Protein AF-A0A959X6C7-F1 (afdb_monomer)

Nearest PDB structures (foldseek):
  8e98-assembly1_A  TM=5.473E-01  e=1.948E-01  Homo sapiens
  6wyz-assembly1_D  TM=5.521E-01  e=5.730E-01  Pseudomonas putida KT2440
  3n0x-assembly1_A  TM=5.672E-01  e=1.472E+00  Rhodopseudomonas palustris
  7yfy-assembly1_A  TM=6.022E-01  e=6.488E+00  Mus musculus
  8vuv-assembly1_A  TM=5.715E-01  e=7.942E+00  Homo sapiens

Secondary structure (DSSP, 8-state):
-EEEEEEESSHHHHHHHHHHHHHHHHHTT--EEEPPPEE--TTS-HHHHHHHHHHHHHHHTTSSEEEEEE---TTS-HHHHHHHHHHHHHHHHT-

Radius of gyration: 13.7 Å; Cα contacts (8 Å, |Δi|>4): 132; chains: 1; bounding box: 28×32×36 Å

Structure (mmCIF, N/CA/C/O backbone):
data_AF-A0A959X6C7-F1
#
_entry.id   AF-A0A959X6C7-F1
#
loop_
_atom_site.group_PDB
_atom_site.id
_atom_site.type_symbol
_atom_site.label_atom_id
_atom_site.label_alt_id
_atom_site.label_comp_id
_atom_site.label_asym_id
_atom_site.label_entity_id
_atom_site.label_seq_id
_atom_site.pdbx_PDB_ins_code
_atom_site.Cartn_x
_atom_site.Cartn_y
_atom_site.Cartn_z
_atom_site.occupancy
_atom_site.B_iso_or_equiv
_atom_site.auth_seq_id
_atom_site.auth_comp_id
_atom_site.auth_asym_id
_atom_site.auth_atom_id
_atom_site.pdbx_PDB_model_num
ATOM 1 N N . MET A 1 1 ? -4.694 7.432 16.180 1.00 83.00 1 MET A N 1
ATOM 2 C CA . MET A 1 1 ? -5.396 6.633 15.152 1.00 83.00 1 MET A CA 1
ATOM 3 C C . MET A 1 1 ? -4.418 6.499 14.011 1.00 83.00 1 MET A C 1
ATOM 5 O O . MET A 1 1 ? -3.887 7.525 13.620 1.00 83.00 1 MET A O 1
ATOM 9 N N . ILE A 1 2 ? -4.116 5.282 13.565 1.00 92.94 2 ILE A N 1
ATOM 10 C CA . ILE A 1 2 ? -3.077 5.062 12.548 1.00 92.94 2 ILE A CA 1
ATOM 11 C C . ILE A 1 2 ? -3.718 5.175 11.163 1.00 92.94 2 ILE A C 1
ATOM 13 O O . ILE A 1 2 ? -4.677 4.453 10.873 1.00 92.94 2 ILE A O 1
ATOM 17 N N . SER A 1 3 ? -3.207 6.062 10.313 1.00 96.44 3 SER A N 1
ATOM 18 C CA . SER A 1 3 ? -3.669 6.206 8.931 1.00 96.44 3 SER A CA 1
ATOM 19 C C . SER A 1 3 ? -2.918 5.234 8.019 1.00 96.44 3 SER A C 1
ATOM 21 O O . SER A 1 3 ? -1.693 5.248 7.943 1.00 96.44 3 SER A O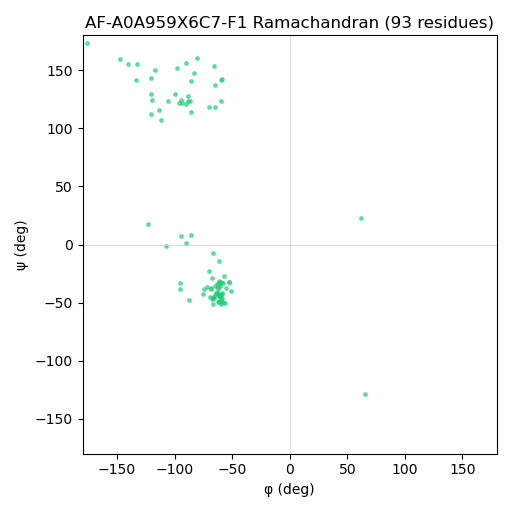 1
ATOM 23 N N . ILE A 1 4 ? -3.648 4.386 7.297 1.00 97.19 4 ILE A N 1
ATOM 24 C CA . ILE A 1 4 ? -3.067 3.446 6.335 1.00 97.19 4 ILE A CA 1
ATOM 25 C C . ILE A 1 4 ? -3.516 3.837 4.935 1.00 97.19 4 ILE A C 1
ATOM 27 O O . ILE A 1 4 ? -4.700 3.784 4.598 1.00 97.19 4 ILE A O 1
ATOM 31 N N . ALA A 1 5 ? -2.558 4.224 4.110 1.00 97.62 5 ALA A N 1
ATOM 32 C CA . ALA A 1 5 ? -2.745 4.440 2.688 1.00 97.62 5 ALA A CA 1
ATOM 33 C C . ALA A 1 5 ? -2.281 3.198 1.917 1.00 97.62 5 ALA A C 1
ATOM 35 O O . ALA A 1 5 ? -1.448 2.444 2.410 1.00 97.62 5 ALA A O 1
ATOM 36 N N . CYS A 1 6 ? -2.852 2.937 0.740 1.00 98.00 6 CYS A N 1
ATOM 37 C CA . CYS A 1 6 ? -2.612 1.675 0.033 1.00 98.00 6 CYS A CA 1
ATOM 38 C C . CYS A 1 6 ? -2.300 1.898 -1.448 1.00 98.00 6 CYS A C 1
ATOM 40 O O . CYS A 1 6 ? -2.948 2.719 -2.103 1.00 98.00 6 CYS A O 1
ATOM 42 N N . VAL A 1 7 ? -1.368 1.113 -1.983 1.00 97.75 7 VAL A N 1
ATOM 43 C CA . VAL A 1 7 ? -1.149 0.924 -3.423 1.00 97.75 7 VAL A CA 1
ATOM 44 C C . VAL A 1 7 ? -1.325 -0.560 -3.728 1.00 97.75 7 VAL A C 1
ATOM 46 O O . VAL A 1 7 ? -0.768 -1.390 -3.018 1.00 97.75 7 VAL A O 1
ATOM 49 N N . VAL A 1 8 ? -2.137 -0.888 -4.729 1.00 97.38 8 VAL A N 1
ATOM 50 C CA . VAL A 1 8 ? -2.527 -2.270 -5.051 1.00 97.38 8 VAL A CA 1
ATOM 51 C C . VAL A 1 8 ? -2.392 -2.555 -6.543 1.00 97.38 8 VAL A C 1
ATOM 53 O O . VAL A 1 8 ? -2.500 -1.636 -7.359 1.00 97.38 8 VAL A O 1
ATOM 56 N N . GLU A 1 9 ? -2.213 -3.813 -6.920 1.00 95.31 9 GLU A N 1
ATOM 57 C CA . GLU A 1 9 ? -2.093 -4.228 -8.318 1.00 95.31 9 GLU A CA 1
ATOM 58 C C . GLU A 1 9 ? -3.462 -4.514 -8.959 1.00 95.31 9 GLU A C 1
ATOM 60 O O . GLU A 1 9 ? -3.805 -4.063 -10.068 1.00 95.31 9 GLU A O 1
ATOM 65 N N . GLY A 1 10 ? -4.271 -5.286 -8.240 1.00 94.75 10 GLY A N 1
ATOM 66 C CA . GLY A 1 10 ? -5.516 -5.877 -8.693 1.00 94.75 10 GLY A CA 1
ATOM 67 C C . GLY A 1 10 ? -6.730 -4.988 -8.445 1.00 94.75 10 GLY A C 1
ATOM 68 O O . GLY A 1 10 ? -6.758 -4.131 -7.566 1.00 94.75 10 GLY A O 1
ATOM 69 N N . HIS A 1 11 ? -7.793 -5.197 -9.226 1.00 93.62 11 HIS A N 1
ATOM 70 C CA . HIS A 1 11 ? -9.069 -4.514 -8.980 1.00 93.62 11 HIS A CA 1
ATOM 71 C C . HIS A 1 11 ? -9.781 -5.064 -7.736 1.00 93.62 11 HIS A C 1
ATOM 73 O O . HIS A 1 11 ? -10.364 -4.292 -6.982 1.00 93.62 11 HIS A O 1
ATOM 79 N N . GLY A 1 12 ? -9.695 -6.377 -7.491 1.00 95.62 12 GLY A N 1
ATOM 80 C CA . GLY A 1 12 ? -10.305 -7.004 -6.313 1.00 95.62 12 GLY A CA 1
ATOM 81 C C . GLY A 1 12 ? -9.711 -6.503 -4.992 1.00 95.62 12 GLY A C 1
ATOM 82 O O . GLY A 1 12 ? -10.430 -6.330 -4.011 1.00 95.62 12 GLY A O 1
ATOM 83 N N . GLU A 1 13 ? -8.417 -6.188 -4.985 1.00 96.81 13 GLU A N 1
ATOM 84 C CA . GLU A 1 13 ? -7.689 -5.698 -3.811 1.00 96.81 13 GLU A CA 1
ATOM 85 C C . GLU A 1 13 ? -8.137 -4.304 -3.374 1.00 96.81 13 GLU A C 1
ATOM 87 O O . GLU A 1 13 ? -8.105 -4.004 -2.182 1.00 96.81 13 GLU A O 1
ATOM 92 N N . VAL A 1 14 ? -8.614 -3.472 -4.309 1.00 97.12 14 VAL A N 1
ATOM 93 C CA . VAL A 1 14 ? -9.124 -2.124 -4.007 1.00 97.12 14 VAL A CA 1
ATOM 94 C C . VAL A 1 14 ? -10.237 -2.179 -2.959 1.00 97.12 14 VAL A C 1
ATOM 96 O O . VAL A 1 14 ? -10.288 -1.327 -2.074 1.00 97.12 14 VAL A O 1
ATOM 99 N N . GLU A 1 15 ? -11.086 -3.205 -3.025 1.00 96.50 15 GLU A N 1
ATOM 100 C CA . GLU A 1 15 ? -12.182 -3.411 -2.077 1.00 96.50 15 GLU A CA 1
ATOM 101 C C . GLU A 1 15 ? -11.799 -4.374 -0.943 1.00 96.50 15 GLU A C 1
ATOM 103 O O . GLU A 1 15 ? -12.161 -4.154 0.216 1.00 96.50 15 GLU A O 1
ATOM 108 N N . ALA A 1 16 ? -11.039 -5.432 -1.244 1.00 97.44 16 ALA A N 1
ATOM 109 C CA . ALA A 1 16 ? -10.727 -6.483 -0.278 1.00 97.44 16 ALA A CA 1
ATOM 110 C C . ALA A 1 16 ? -9.678 -6.066 0.767 1.00 97.44 16 ALA A C 1
ATOM 112 O O . ALA A 1 16 ? -9.860 -6.342 1.957 1.00 97.44 16 ALA A O 1
ATOM 113 N N . LEU A 1 17 ? -8.604 -5.377 0.360 1.00 97.62 17 LEU A N 1
ATOM 114 C CA . LEU A 1 17 ? -7.503 -5.022 1.261 1.00 97.62 17 LEU A CA 1
ATOM 115 C C . LEU A 1 17 ? -7.965 -4.114 2.416 1.00 97.62 17 LEU A C 1
ATOM 117 O O . LEU A 1 17 ? -7.648 -4.420 3.569 1.00 97.62 17 LEU A O 1
ATOM 121 N N . PRO A 1 18 ? -8.786 -3.064 2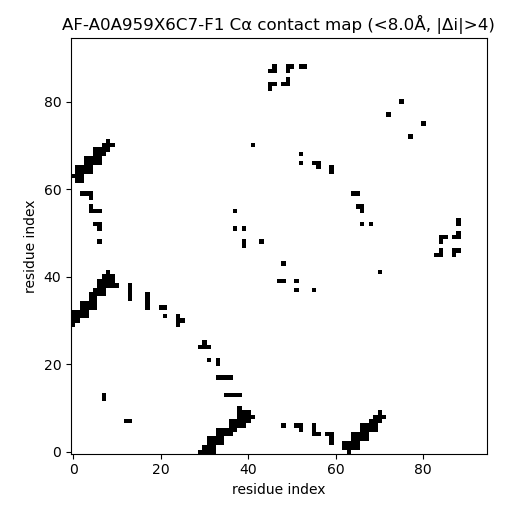.195 1.00 97.62 18 PRO A N 1
ATOM 122 C CA . PRO A 1 18 ? -9.297 -2.257 3.300 1.00 97.62 18 PRO A CA 1
ATOM 123 C C . PRO A 1 18 ? -10.143 -3.036 4.308 1.00 97.62 18 PRO A C 1
ATOM 125 O O . PRO A 1 18 ? -10.133 -2.708 5.496 1.00 97.62 18 PRO A O 1
ATOM 128 N N . VAL A 1 19 ? -10.888 -4.049 3.854 1.00 98.00 19 VAL A N 1
ATOM 129 C CA . VAL A 1 19 ? -11.672 -4.921 4.738 1.00 98.00 19 VAL A CA 1
ATOM 130 C C . VAL A 1 19 ? -10.746 -5.803 5.569 1.00 98.00 19 VAL A C 1
ATOM 132 O O . VAL A 1 19 ? -10.938 -5.898 6.780 1.00 98.00 19 VAL A O 1
ATOM 135 N N . LEU A 1 20 ? -9.731 -6.406 4.944 1.00 97.94 20 LEU A N 1
ATOM 136 C CA . LEU A 1 20 ? -8.743 -7.239 5.628 1.00 97.94 20 LEU A CA 1
ATOM 137 C C . LEU A 1 20 ? -7.988 -6.453 6.707 1.00 97.94 20 LEU A C 1
ATOM 139 O O . LEU A 1 20 ? -7.952 -6.882 7.857 1.00 97.94 20 LEU A O 1
ATOM 143 N N . LEU A 1 21 ? -7.467 -5.270 6.371 1.00 97.69 21 LEU A N 1
ATOM 144 C CA . LEU A 1 21 ? -6.736 -4.421 7.318 1.00 97.69 21 LEU A CA 1
ATOM 145 C C . LEU A 1 21 ? -7.596 -4.043 8.529 1.00 97.69 21 LEU A C 1
ATOM 147 O O . LEU A 1 21 ? -7.129 -4.107 9.664 1.00 97.69 21 LEU A O 1
ATOM 151 N N . ARG A 1 22 ? -8.871 -3.694 8.308 1.00 97.38 22 ARG A N 1
ATOM 152 C CA . ARG A 1 22 ? -9.808 -3.381 9.401 1.00 97.38 22 ARG A CA 1
ATOM 153 C C . ARG A 1 22 ? -10.087 -4.586 10.297 1.00 97.38 22 ARG A C 1
ATOM 155 O O . ARG A 1 22 ? -10.236 -4.401 11.501 1.00 97.38 22 ARG A O 1
ATOM 162 N N . ARG A 1 23 ? -10.146 -5.799 9.737 1.00 98.19 23 ARG A N 1
ATOM 163 C CA . ARG A 1 23 ? -10.308 -7.037 10.517 1.00 98.19 23 ARG A CA 1
ATOM 164 C C . ARG A 1 23 ? -9.083 -7.312 11.382 1.00 98.19 23 ARG A C 1
ATOM 166 O O . ARG A 1 23 ? -9.245 -7.438 12.588 1.00 98.19 23 ARG A O 1
ATOM 173 N N . ILE A 1 24 ? -7.886 -7.289 10.792 1.00 97.56 24 ILE A N 1
ATOM 174 C CA . ILE A 1 24 ? -6.618 -7.481 11.515 1.00 97.56 24 ILE A CA 1
ATOM 175 C C . ILE A 1 24 ? -6.497 -6.459 12.650 1.00 97.56 24 ILE A C 1
ATOM 177 O O . ILE A 1 24 ? -6.277 -6.815 13.803 1.00 97.56 24 ILE A O 1
ATOM 181 N N . ALA A 1 25 ? -6.707 -5.174 12.358 1.00 96.81 25 ALA A N 1
ATOM 182 C CA . ALA A 1 25 ? -6.625 -4.139 13.381 1.00 96.81 25 ALA A CA 1
ATOM 183 C C . ALA A 1 25 ? -7.670 -4.324 14.493 1.00 96.81 25 ALA A C 1
ATOM 185 O O . ALA A 1 25 ? -7.348 -4.139 15.666 1.00 96.81 25 ALA A O 1
ATOM 186 N N . GLY A 1 26 ? -8.891 -4.741 14.143 1.00 97.44 26 GLY A N 1
ATOM 187 C CA . GLY A 1 26 ? -9.944 -5.064 15.104 1.00 97.44 26 GLY A CA 1
ATOM 188 C C . GLY A 1 26 ? -9.581 -6.228 16.029 1.00 97.44 26 GLY A C 1
ATOM 189 O O . GLY A 1 26 ? -9.799 -6.125 17.234 1.00 97.44 26 GLY A O 1
ATOM 190 N N . GLU A 1 27 ? -8.968 -7.290 15.498 1.00 98.12 27 GLU A N 1
ATOM 191 C CA . GLU A 1 27 ? -8.470 -8.431 16.287 1.00 98.12 27 GLU A CA 1
ATOM 192 C C . GLU A 1 27 ? -7.396 -8.010 17.301 1.00 98.12 27 GLU A C 1
ATOM 194 O O . GLU A 1 27 ? -7.328 -8.557 18.401 1.00 98.12 27 GLU A O 1
ATOM 199 N N . HIS A 1 28 ? -6.612 -6.983 16.973 1.00 96.75 28 HIS A N 1
ATOM 200 C CA . HIS A 1 28 ? -5.597 -6.405 17.854 1.00 96.75 28 HIS A CA 1
ATOM 201 C C . HIS A 1 28 ? -6.085 -5.195 18.673 1.00 96.75 28 HIS A C 1
ATOM 203 O O . HIS A 1 28 ? -5.273 -4.529 19.316 1.00 96.75 28 HIS A O 1
ATOM 209 N N . GLY A 1 29 ? -7.380 -4.858 18.645 1.00 96.56 29 GLY A N 1
ATOM 210 C CA . GLY A 1 29 ? -7.930 -3.702 19.369 1.00 96.56 29 GLY A CA 1
ATOM 211 C C . GLY A 1 29 ? -7.354 -2.345 18.934 1.00 96.56 29 GLY A C 1
ATOM 212 O O . GLY A 1 29 ? -7.376 -1.384 19.701 1.00 96.56 29 GLY A O 1
ATOM 213 N N . THR A 1 30 ? -6.819 -2.255 17.715 1.00 95.25 30 THR A N 1
ATOM 214 C CA . THR A 1 30 ? -6.161 -1.060 17.179 1.00 95.25 30 THR A CA 1
ATOM 215 C C . THR A 1 30 ? -7.109 -0.278 16.273 1.00 95.25 30 THR A C 1
ATOM 217 O O . THR A 1 30 ? -7.699 -0.818 15.340 1.00 95.25 30 THR A O 1
ATOM 220 N N . ALA A 1 31 ? -7.233 1.029 16.509 1.00 94.50 31 ALA A N 1
ATOM 221 C CA . ALA A 1 31 ? -8.024 1.910 15.655 1.00 94.50 31 ALA A CA 1
ATOM 222 C C . ALA A 1 31 ? -7.197 2.415 14.461 1.00 94.50 31 ALA A C 1
ATOM 224 O O . ALA A 1 31 ? -6.260 3.206 14.632 1.00 94.50 31 ALA A O 1
ATOM 225 N N . ILE A 1 32 ? -7.593 1.999 13.256 1.00 96.19 32 ILE A N 1
ATOM 226 C CA . ILE A 1 32 ? -6.982 2.424 11.992 1.00 96.19 32 ILE A CA 1
ATOM 227 C C . ILE A 1 32 ? -7.973 3.183 11.105 1.00 96.19 32 ILE A C 1
ATOM 229 O O . ILE A 1 32 ? -9.171 2.892 11.098 1.00 96.19 32 ILE A O 1
ATOM 233 N N . GLN A 1 33 ? -7.456 4.105 10.299 1.00 96.06 33 GLN A N 1
ATOM 234 C CA . GLN A 1 33 ? -8.173 4.735 9.197 1.00 96.06 33 GLN A CA 1
ATOM 235 C C . GLN A 1 33 ? -7.550 4.280 7.878 1.00 96.06 33 GLN A C 1
ATOM 237 O O . GLN A 1 33 ? -6.455 4.705 7.520 1.00 96.06 33 GLN A O 1
ATOM 242 N N . VAL A 1 34 ? -8.24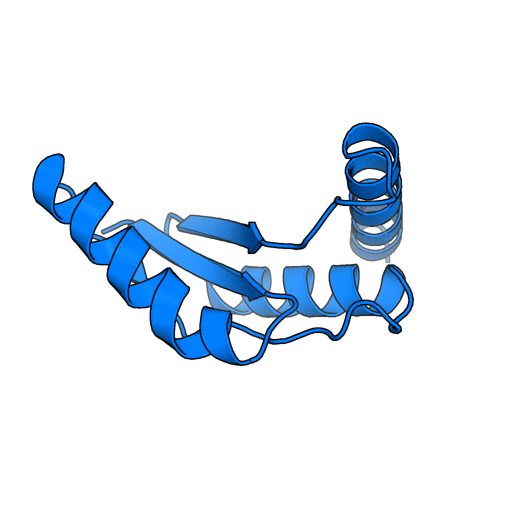9 3.420 7.135 1.00 96.38 34 VAL A N 1
ATOM 243 C CA . VAL A 1 34 ? -7.768 2.955 5.826 1.00 96.38 34 VAL A CA 1
ATOM 244 C C . VAL A 1 34 ? -8.279 3.879 4.728 1.00 96.38 34 VAL A C 1
ATOM 246 O O . VAL A 1 34 ? -9.489 4.037 4.555 1.00 96.38 34 VAL A O 1
ATOM 249 N N . ARG A 1 35 ? -7.362 4.487 3.978 1.00 95.31 35 ARG A N 1
ATOM 250 C CA . ARG A 1 35 ? -7.675 5.332 2.822 1.00 95.31 35 ARG A CA 1
ATOM 251 C C . ARG A 1 35 ? -7.954 4.477 1.588 1.00 95.31 35 ARG A C 1
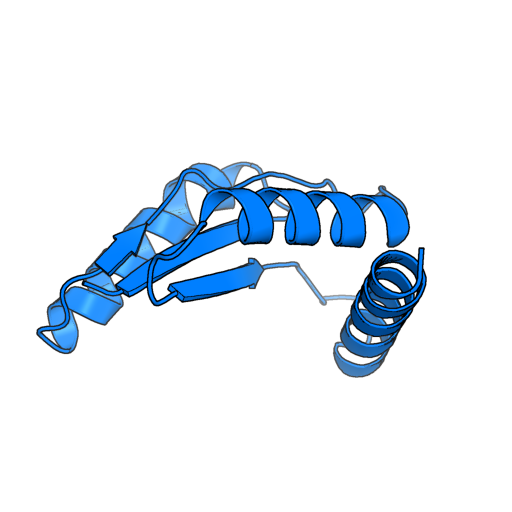ATOM 253 O O . ARG A 1 35 ? -7.578 3.310 1.525 1.00 95.31 35 ARG A O 1
ATOM 260 N N . LYS A 1 36 ? -8.625 5.061 0.591 1.00 94.81 36 LYS A N 1
ATOM 261 C CA . LYS A 1 36 ? -8.944 4.362 -0.660 1.00 94.81 36 LYS A CA 1
ATOM 262 C C . LYS A 1 36 ? -7.648 3.911 -1.361 1.00 94.81 36 LYS A C 1
ATOM 264 O O . LYS A 1 36 ? -6.827 4.782 -1.664 1.00 94.81 36 LYS A O 1
ATOM 269 N N . PRO A 1 37 ? -7.479 2.609 -1.663 1.00 97.56 37 PRO A N 1
ATOM 270 C CA . PRO A 1 37 ? -6.304 2.135 -2.382 1.00 97.56 37 PRO A CA 1
ATOM 271 C C . PRO A 1 37 ? -6.155 2.773 -3.765 1.00 97.56 37 PRO A C 1
ATOM 273 O O . PRO A 1 37 ? -7.138 2.976 -4.484 1.00 97.56 37 PRO A O 1
ATOM 276 N N . HIS A 1 38 ? -4.914 3.068 -4.149 1.00 97.94 38 HIS A N 1
ATOM 277 C CA . HIS A 1 38 ? -4.559 3.462 -5.507 1.00 97.94 38 HIS A CA 1
ATOM 278 C C . HIS A 1 38 ? -4.127 2.234 -6.298 1.00 97.94 38 HIS A C 1
ATOM 280 O O . HIS A 1 38 ? -3.174 1.560 -5.919 1.00 97.94 38 HIS A O 1
ATOM 286 N N . ARG A 1 39 ? -4.809 1.948 -7.405 1.00 97.50 39 ARG A N 1
ATOM 287 C CA . ARG A 1 39 ? -4.464 0.800 -8.236 1.00 97.50 39 ARG A CA 1
ATOM 288 C C . ARG A 1 39 ? -3.411 1.170 -9.276 1.00 97.50 39 ARG A C 1
ATOM 290 O O . ARG A 1 39 ? -3.654 2.073 -10.075 1.00 97.50 39 ARG A O 1
ATOM 297 N N . VAL A 1 40 ? -2.322 0.410 -9.336 1.00 96.81 40 VAL A N 1
ATOM 298 C CA . VAL A 1 40 ? -1.330 0.462 -10.415 1.00 96.81 40 VAL A CA 1
ATOM 299 C C . VAL A 1 40 ? -1.253 -0.924 -11.059 1.00 96.81 40 VAL A C 1
ATOM 301 O O . VAL A 1 40 ? -0.817 -1.863 -10.410 1.00 96.81 40 VAL A O 1
ATOM 304 N N . PRO A 1 41 ? -1.691 -1.109 -12.318 1.00 94.19 41 PRO A N 1
ATOM 305 C CA . PRO A 1 41 ? -1.557 -2.404 -12.985 1.00 94.19 41 PRO A CA 1
ATOM 306 C C . PRO A 1 41 ? -0.088 -2.851 -13.069 1.00 94.19 41 PRO A C 1
ATOM 308 O O . PRO A 1 41 ? 0.773 -2.028 -13.378 1.00 94.19 41 PRO A O 1
ATOM 311 N N . ARG A 1 42 ? 0.200 -4.149 -12.908 1.00 89.38 42 ARG A N 1
ATOM 312 C CA . ARG A 1 42 ? 1.566 -4.713 -12.990 1.00 89.38 42 ARG A CA 1
ATOM 313 C C . ARG A 1 42 ? 2.333 -4.356 -14.255 1.00 89.38 42 ARG A C 1
ATOM 315 O O . ARG A 1 42 ? 3.546 -4.190 -14.209 1.00 89.38 42 ARG A O 1
ATOM 322 N N . SER A 1 43 ? 1.622 -4.195 -15.371 1.00 90.94 43 SER A N 1
ATOM 323 C CA . SER A 1 43 ? 2.195 -3.807 -16.664 1.00 90.94 43 SER A CA 1
ATOM 324 C C . SER A 1 43 ? 2.767 -2.384 -16.685 1.00 90.94 43 SER A C 1
ATOM 326 O O . SER A 1 43 ? 3.313 -1.959 -17.703 1.00 90.94 43 SER A O 1
ATOM 328 N N . LYS A 1 44 ? 2.564 -1.596 -15.623 1.00 94.75 44 LYS A N 1
ATOM 329 C CA . LYS A 1 44 ? 3.099 -0.243 -15.506 1.00 94.75 44 LYS A CA 1
ATOM 330 C C . LYS A 1 44 ? 4.549 -0.259 -15.015 1.00 94.75 44 LYS A C 1
ATOM 332 O O . LYS A 1 44 ? 4.915 -1.120 -14.219 1.00 94.75 44 LYS A O 1
ATOM 337 N N . PRO A 1 45 ? 5.370 0.710 -15.454 1.00 93.25 45 PRO A N 1
ATOM 338 C CA . PRO A 1 45 ? 6.754 0.817 -15.007 1.00 93.25 45 PRO A CA 1
ATOM 339 C C . PRO A 1 45 ? 6.839 1.143 -13.509 1.00 93.25 45 PRO A C 1
ATOM 341 O O . PRO A 1 45 ? 5.955 1.810 -12.967 1.00 93.25 45 PRO A O 1
ATOM 344 N N . TRP A 1 46 ? 7.939 0.759 -12.855 1.00 92.25 46 TRP A N 1
ATOM 345 C CA . TRP A 1 46 ? 8.180 1.013 -11.423 1.00 92.25 46 TRP A CA 1
ATOM 34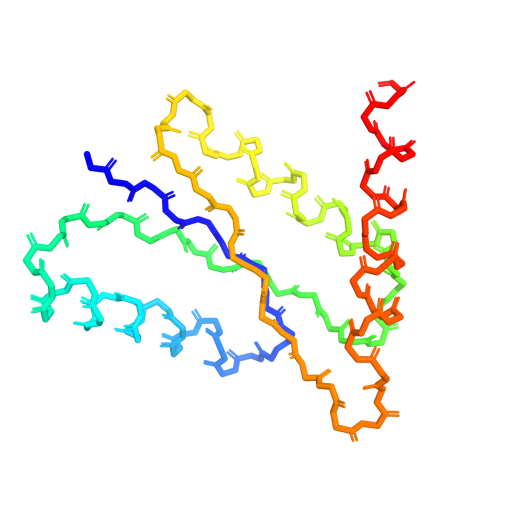6 C C . TRP A 1 46 ? 8.136 2.499 -11.038 1.00 92.25 46 TRP A C 1
ATOM 348 O O . TRP A 1 46 ? 7.708 2.851 -9.941 1.00 92.25 46 TRP A O 1
ATOM 358 N N . ASP A 1 47 ? 8.449 3.397 -11.972 1.00 93.56 47 ASP A N 1
ATOM 359 C CA . ASP A 1 47 ? 8.263 4.842 -11.802 1.00 93.56 47 ASP A CA 1
ATOM 360 C C . ASP A 1 47 ? 6.801 5.248 -11.537 1.00 93.56 47 ASP A C 1
ATOM 362 O O . ASP A 1 47 ? 6.543 6.235 -10.843 1.00 93.56 47 ASP A O 1
ATOM 366 N N . GLU A 1 48 ? 5.830 4.522 -12.097 1.00 95.50 48 GLU A N 1
ATOM 367 C CA . GLU A 1 48 ? 4.401 4.758 -11.864 1.00 95.50 48 GLU A CA 1
ATOM 368 C C . GLU A 1 48 ? 3.990 4.277 -10.467 1.00 95.50 48 GLU A C 1
ATOM 370 O O . GLU A 1 48 ? 3.261 4.983 -9.767 1.00 95.50 48 GLU A O 1
ATOM 375 N N . TRP A 1 49 ? 4.550 3.154 -10.010 1.00 95.25 49 TRP A N 1
ATOM 376 C CA . TRP A 1 49 ? 4.404 2.673 -8.635 1.00 95.25 49 TRP A CA 1
ATOM 377 C C . TRP A 1 49 ? 4.976 3.669 -7.627 1.00 95.25 49 TRP A C 1
ATOM 379 O O . TRP A 1 49 ? 4.277 4.080 -6.702 1.00 95.25 49 TRP A O 1
ATOM 389 N N . ALA A 1 50 ? 6.198 4.156 -7.850 1.00 95.38 50 ALA A N 1
ATOM 390 C CA . ALA A 1 50 ? 6.822 5.164 -6.996 1.00 95.38 50 ALA A CA 1
ATOM 391 C C . ALA A 1 50 ? 6.020 6.479 -6.954 1.00 95.38 50 ALA A C 1
ATOM 393 O O . ALA A 1 50 ? 5.923 7.124 -5.908 1.00 95.38 50 ALA A O 1
ATOM 394 N N . ARG A 1 51 ? 5.394 6.885 -8.069 1.00 95.75 51 ARG A N 1
ATOM 395 C CA . ARG A 1 51 ? 4.468 8.035 -8.093 1.00 95.75 51 ARG A CA 1
ATOM 396 C C . ARG A 1 51 ? 3.214 7.782 -7.263 1.00 95.75 51 ARG A C 1
ATOM 398 O O . ARG A 1 51 ? 2.807 8.679 -6.529 1.00 95.75 51 ARG A O 1
ATOM 405 N N . ALA A 1 52 ? 2.610 6.602 -7.373 1.00 96.88 52 ALA A N 1
ATOM 406 C CA . ALA A 1 52 ? 1.432 6.239 -6.592 1.00 96.88 52 ALA A CA 1
ATOM 407 C C . ALA A 1 52 ? 1.741 6.183 -5.090 1.00 96.88 52 ALA A C 1
ATOM 409 O O . ALA A 1 52 ? 0.969 6.714 -4.293 1.00 96.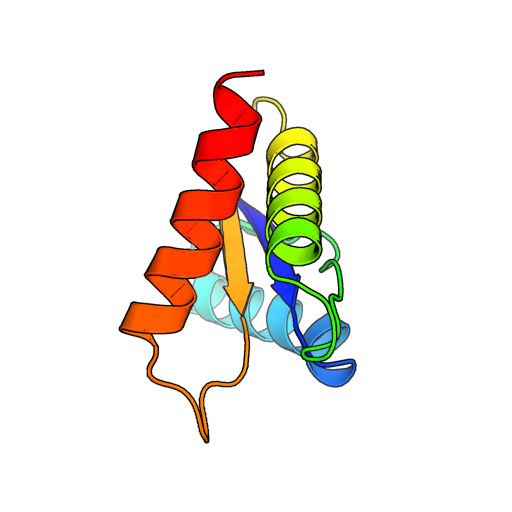88 52 ALA A O 1
ATOM 410 N N . ILE A 1 53 ? 2.893 5.619 -4.713 1.00 95.81 53 ILE A N 1
ATOM 411 C CA . ILE A 1 53 ? 3.380 5.597 -3.329 1.00 95.81 53 ILE A CA 1
ATOM 412 C C . ILE A 1 53 ? 3.561 7.023 -2.819 1.00 95.81 53 ILE A C 1
ATOM 414 O O . ILE A 1 53 ? 2.986 7.363 -1.792 1.00 95.81 53 ILE A O 1
ATOM 418 N N . ALA A 1 54 ? 4.269 7.881 -3.558 1.00 94.81 54 ALA A N 1
ATOM 419 C CA . ALA A 1 54 ? 4.461 9.278 -3.173 1.00 94.81 54 ALA A CA 1
ATOM 420 C C . ALA A 1 54 ? 3.126 10.029 -3.025 1.00 94.81 54 ALA A C 1
ATOM 422 O O . ALA A 1 54 ? 2.935 10.758 -2.059 1.00 94.81 54 ALA A O 1
ATOM 423 N N . LEU A 1 55 ? 2.173 9.814 -3.938 1.00 95.31 55 LEU A N 1
ATOM 424 C CA . LEU A 1 55 ? 0.835 10.406 -3.848 1.00 95.31 55 LEU A CA 1
ATOM 425 C C . LEU A 1 55 ? 0.103 9.958 -2.575 1.00 95.31 55 LEU A C 1
ATOM 427 O O . LEU A 1 55 ? -0.510 10.775 -1.892 1.00 95.31 55 LEU A O 1
ATOM 431 N N . GLN A 1 56 ? 0.169 8.667 -2.253 1.00 96.06 56 GLN A N 1
ATOM 432 C CA . GLN A 1 56 ? -0.442 8.094 -1.056 1.00 96.06 56 GLN A CA 1
ATOM 433 C C . GLN A 1 56 ? 0.260 8.565 0.228 1.00 96.06 56 GLN A C 1
ATOM 435 O O . GLN A 1 56 ? -0.423 8.893 1.194 1.00 96.06 56 GLN A O 1
ATOM 440 N N . GLN A 1 57 ? 1.590 8.699 0.219 1.00 94.06 57 GLN A N 1
ATOM 441 C CA . GLN A 1 57 ? 2.369 9.301 1.306 1.00 94.06 57 GLN A CA 1
ATOM 442 C C . GLN A 1 57 ? 1.965 10.761 1.530 1.00 94.06 57 GLN A C 1
ATOM 444 O O . GLN A 1 57 ? 1.644 11.141 2.648 1.00 94.06 57 GLN A O 1
ATOM 449 N N . SER A 1 58 ? 1.907 11.575 0.471 1.00 92.38 58 SER A N 1
ATOM 450 C CA . SER A 1 58 ? 1.458 12.968 0.570 1.00 92.38 58 SER A CA 1
ATOM 451 C C . SER A 1 58 ? 0.019 13.077 1.059 1.00 92.38 58 SER A C 1
ATOM 453 O O . SER A 1 58 ? -0.312 14.020 1.770 1.00 92.38 58 SER A O 1
ATOM 455 N N . ALA A 1 59 ? -0.839 12.116 0.704 1.00 89.94 59 ALA A N 1
ATOM 456 C CA . ALA A 1 59 ? -2.196 12.094 1.211 1.00 89.94 59 ALA A CA 1
ATOM 457 C C . ALA A 1 59 ? -2.195 11.967 2.741 1.00 89.94 59 ALA A C 1
ATOM 459 O O . ALA A 1 59 ? -2.954 12.698 3.378 1.00 89.94 59 ALA A O 1
ATOM 460 N N . LEU A 1 60 ? -1.363 11.092 3.328 1.00 91.88 60 LEU A N 1
ATOM 461 C CA . LEU A 1 60 ? -1.280 10.900 4.786 1.00 91.88 60 LEU A CA 1
ATOM 462 C C . LEU A 1 60 ? -1.065 12.221 5.544 1.00 91.88 60 LEU A C 1
ATOM 464 O O . LEU A 1 60 ? -1.646 12.398 6.609 1.00 91.88 60 LEU A O 1
ATOM 468 N N . GLY A 1 61 ? -0.354 13.186 4.957 1.00 88.00 61 GLY A N 1
ATOM 469 C CA . GLY A 1 61 ? -0.157 14.503 5.560 1.00 88.00 61 GLY A CA 1
ATOM 470 C C . GLY A 1 61 ? 0.663 14.406 6.846 1.00 88.00 61 GLY A C 1
ATOM 471 O O . GLY A 1 61 ? 1.732 13.803 6.842 1.00 88.00 61 GLY A O 1
ATOM 472 N N . GLU A 1 62 ? 0.162 15.001 7.929 1.00 86.00 62 GLU A N 1
ATOM 473 C CA . GLU A 1 62 ? 0.778 14.935 9.265 1.00 86.00 62 GLU A CA 1
ATOM 474 C C . GLU A 1 62 ? 0.272 13.746 10.104 1.00 86.00 62 GLU A C 1
ATOM 476 O O . GLU A 1 62 ? 0.670 13.598 11.259 1.00 86.00 62 GLU A O 1
ATOM 481 N N . ASP A 1 63 ? -0.611 12.904 9.551 1.00 85.69 63 ASP A N 1
ATOM 482 C CA . ASP A 1 63 ? -1.105 11.725 10.258 1.00 85.69 63 ASP A CA 1
ATOM 483 C C . ASP A 1 63 ? 0.037 10.730 10.512 1.00 85.69 63 ASP A C 1
ATOM 485 O O . ASP A 1 63 ? 0.802 10.394 9.604 1.00 85.69 63 ASP A O 1
ATOM 489 N N . ASP A 1 64 ? 0.083 10.164 11.720 1.00 86.44 64 ASP A N 1
ATOM 490 C CA . ASP A 1 64 ? 0.902 8.984 11.999 1.00 86.44 64 ASP A CA 1
ATOM 491 C C . ASP A 1 64 ? 0.368 7.794 11.185 1.00 86.44 64 ASP A C 1
ATOM 493 O O . ASP A 1 64 ? -0.805 7.406 11.304 1.00 86.44 64 ASP A O 1
ATOM 497 N N . GLY A 1 65 ? 1.194 7.252 10.293 1.00 91.50 65 GLY A N 1
ATOM 498 C CA . GLY A 1 65 ? 0.699 6.352 9.266 1.00 91.50 65 GLY A CA 1
ATOM 499 C C . GLY A 1 65 ? 1.751 5.730 8.363 1.00 91.50 65 GLY A C 1
ATOM 500 O O . GLY A 1 65 ? 2.936 6.051 8.403 1.00 91.50 65 GLY A O 1
ATOM 501 N N . ALA A 1 66 ? 1.285 4.814 7.519 1.00 94.31 66 ALA A N 1
ATOM 502 C CA . ALA A 1 66 ? 2.120 4.083 6.577 1.00 94.31 66 ALA A CA 1
ATOM 503 C C . ALA A 1 66 ? 1.416 3.899 5.231 1.00 94.31 66 ALA A C 1
ATOM 505 O O . ALA A 1 66 ? 0.183 3.873 5.142 1.00 94.31 66 ALA A O 1
ATOM 506 N N . VAL A 1 67 ? 2.220 3.730 4.180 1.00 96.00 67 VAL A N 1
ATOM 507 C CA . VAL A 1 67 ? 1.743 3.229 2.891 1.00 96.00 67 VAL A CA 1
ATOM 508 C C . VAL A 1 67 ? 2.005 1.732 2.826 1.00 96.00 67 VAL A C 1
ATOM 510 O O . VAL A 1 67 ? 3.148 1.298 2.935 1.00 96.00 67 VAL A O 1
ATOM 513 N N . VAL A 1 68 ? 0.944 0.958 2.628 1.00 96.50 68 VAL A N 1
ATOM 514 C CA . VAL A 1 68 ? 1.009 -0.475 2.341 1.00 96.50 68 VAL A CA 1
ATOM 515 C C . VAL A 1 68 ? 0.968 -0.661 0.831 1.00 96.50 68 VAL A C 1
ATOM 517 O O . VAL A 1 68 ? 0.048 -0.185 0.166 1.00 96.50 68 VAL A O 1
ATOM 520 N N . VAL A 1 69 ? 1.965 -1.351 0.288 1.00 95.38 69 VAL A N 1
ATOM 521 C CA . VAL A 1 69 ? 1.995 -1.752 -1.120 1.00 95.38 69 VAL A CA 1
ATOM 522 C C . VAL A 1 69 ? 1.712 -3.246 -1.172 1.00 95.38 69 VAL A C 1
ATOM 524 O O . VAL A 1 69 ? 2.400 -4.015 -0.506 1.00 95.38 69 VAL A O 1
ATOM 527 N N . LEU A 1 70 ? 0.687 -3.639 -1.923 1.00 95.00 70 LEU A N 1
ATOM 528 C CA . LEU A 1 70 ? 0.350 -5.034 -2.181 1.00 95.00 70 LEU A CA 1
ATOM 529 C C . LEU A 1 70 ? 0.429 -5.279 -3.686 1.00 95.00 70 LEU A C 1
ATOM 531 O O . LEU A 1 70 ? -0.204 -4.566 -4.464 1.00 95.00 70 LEU A O 1
ATOM 535 N N . LEU A 1 71 ? 1.227 -6.259 -4.080 1.00 91.62 71 LEU A N 1
ATOM 536 C CA . LEU A 1 71 ? 1.378 -6.678 -5.464 1.00 91.62 71 LEU A CA 1
ATOM 537 C C . LEU A 1 71 ? 1.658 -8.180 -5.511 1.00 91.62 71 LEU A C 1
ATOM 539 O O . LEU A 1 71 ? 2.082 -8.753 -4.503 1.00 91.62 71 LEU A O 1
ATOM 543 N N . ASP A 1 72 ? 1.416 -8.784 -6.663 1.00 85.75 72 ASP A N 1
ATOM 544 C CA . ASP A 1 72 ? 1.672 -10.197 -6.891 1.00 85.75 72 ASP A CA 1
ATOM 545 C C . ASP A 1 72 ? 3.133 -10.427 -7.310 1.00 85.75 72 ASP A C 1
ATOM 547 O O . ASP A 1 72 ? 3.716 -9.629 -8.049 1.00 85.75 72 ASP A O 1
ATOM 551 N N . SER A 1 73 ? 3.736 -11.506 -6.815 1.00 83.25 73 SER A N 1
ATOM 552 C CA . SER A 1 73 ? 5.137 -11.864 -7.070 1.00 83.25 73 SER A CA 1
ATOM 553 C C . SER A 1 73 ? 5.291 -13.258 -7.680 1.00 83.25 73 SER A C 1
ATOM 555 O O . SER A 1 73 ? 6.374 -13.825 -7.600 1.00 83.25 73 SER A O 1
ATOM 557 N N . ASP A 1 74 ? 4.231 -13.842 -8.240 1.00 79.00 74 ASP A N 1
ATOM 558 C CA . ASP A 1 74 ? 4.224 -15.243 -8.689 1.00 79.00 74 ASP A CA 1
ATOM 559 C C . ASP A 1 74 ? 5.404 -15.624 -9.613 1.00 79.00 74 ASP A C 1
ATOM 561 O O . ASP A 1 74 ? 5.991 -16.695 -9.447 1.00 79.00 74 ASP A O 1
ATOM 565 N N . ASP A 1 75 ? 5.801 -14.741 -10.537 1.00 79.31 75 ASP A N 1
ATOM 566 C CA . ASP A 1 75 ? 6.922 -14.964 -11.470 1.00 79.31 75 ASP A CA 1
ATOM 567 C C . ASP A 1 75 ? 8.178 -14.128 -11.144 1.00 79.31 75 ASP A C 1
ATOM 569 O O . ASP A 1 75 ? 9.193 -14.221 -11.841 1.00 79.31 75 ASP A O 1
ATOM 573 N N . ASP A 1 76 ? 8.125 -13.295 -10.102 1.00 83.38 76 ASP A N 1
ATOM 574 C CA . ASP A 1 76 ? 9.137 -12.282 -9.811 1.00 83.38 76 ASP A CA 1
ATOM 575 C C . ASP A 1 76 ? 9.779 -12.498 -8.436 1.00 83.38 76 ASP A C 1
ATOM 577 O O . ASP A 1 76 ? 9.117 -12.832 -7.457 1.00 83.38 76 ASP A O 1
ATOM 581 N N . ASP A 1 77 ? 11.079 -12.224 -8.330 1.00 88.56 77 ASP A N 1
ATOM 582 C CA . ASP A 1 77 ? 11.755 -12.194 -7.034 1.00 88.56 77 ASP A CA 1
ATOM 583 C C . ASP A 1 77 ? 11.279 -10.964 -6.224 1.00 88.56 77 ASP A C 1
ATOM 585 O O . ASP A 1 77 ? 11.491 -9.822 -6.665 1.00 88.56 77 ASP A O 1
ATOM 589 N N . PRO A 1 78 ? 10.654 -11.152 -5.042 1.00 87.44 78 PRO A N 1
AT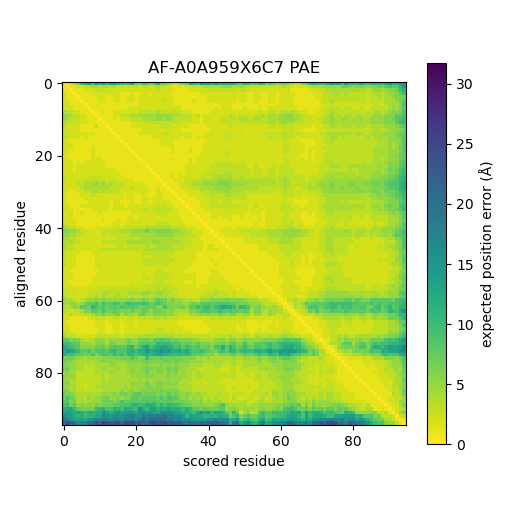OM 590 C CA . PRO A 1 78 ? 10.168 -10.047 -4.221 1.00 87.44 78 PRO A CA 1
ATOM 591 C C . PRO A 1 78 ? 11.265 -9.055 -3.821 1.00 87.44 78 PRO A C 1
ATOM 593 O O . PRO A 1 78 ? 10.994 -7.857 -3.726 1.00 87.44 78 PRO A O 1
ATOM 596 N N . GLU A 1 79 ? 12.500 -9.522 -3.615 1.00 91.31 79 GLU A N 1
ATOM 597 C CA . GLU A 1 79 ? 13.625 -8.660 -3.235 1.00 91.31 79 GLU A CA 1
ATOM 598 C C . GLU A 1 79 ? 14.019 -7.732 -4.390 1.00 91.31 79 GLU A C 1
ATOM 600 O O . GLU A 1 79 ? 14.325 -6.554 -4.183 1.00 91.31 79 GLU A O 1
ATOM 605 N N . VAL A 1 80 ? 13.948 -8.236 -5.627 1.00 90.81 80 VAL A N 1
ATOM 606 C CA . VAL A 1 80 ? 14.199 -7.439 -6.834 1.00 90.81 80 VAL A CA 1
ATOM 607 C C . VAL A 1 80 ? 13.115 -6.380 -6.998 1.00 90.81 80 VAL A C 1
ATOM 609 O O . VAL A 1 80 ? 13.428 -5.210 -7.219 1.00 90.81 80 VAL A O 1
ATOM 612 N N . ILE A 1 81 ? 11.845 -6.756 -6.835 1.00 88.06 81 ILE A N 1
ATOM 613 C CA . ILE A 1 81 ? 10.728 -5.808 -6.914 1.00 88.06 81 ILE A CA 1
ATOM 614 C C . ILE A 1 81 ? 10.867 -4.702 -5.862 1.00 88.06 81 ILE A C 1
ATOM 616 O O . ILE A 1 81 ? 10.711 -3.517 -6.174 1.00 88.06 81 ILE A O 1
ATOM 620 N N . GLU A 1 82 ? 11.169 -5.070 -4.616 1.00 89.81 82 GLU A N 1
ATOM 621 C CA . GLU A 1 82 ? 11.359 -4.104 -3.538 1.00 89.81 82 GLU A CA 1
ATOM 622 C C . GLU A 1 82 ? 12.491 -3.125 -3.875 1.00 89.81 82 GLU A C 1
ATOM 624 O O . GLU A 1 82 ? 12.323 -1.908 -3.732 1.00 89.81 82 GLU A O 1
ATOM 629 N N . ALA A 1 83 ? 13.627 -3.636 -4.360 1.00 91.50 83 ALA A N 1
ATOM 630 C CA . ALA A 1 83 ? 14.776 -2.823 -4.739 1.00 91.50 83 ALA A CA 1
ATOM 631 C C . ALA A 1 83 ? 14.436 -1.828 -5.860 1.00 91.50 83 ALA A C 1
ATOM 633 O O . ALA A 1 83 ? 14.789 -0.649 -5.758 1.00 91.50 83 ALA A O 1
ATOM 634 N N . GLU A 1 84 ? 13.705 -2.265 -6.886 1.00 91.44 84 GLU A N 1
ATOM 635 C CA . GLU A 1 84 ? 13.251 -1.419 -7.995 1.00 91.44 84 GLU A CA 1
ATOM 636 C C . GLU A 1 84 ? 12.324 -0.290 -7.513 1.00 91.44 84 GLU A C 1
ATOM 638 O O . GLU A 1 84 ? 12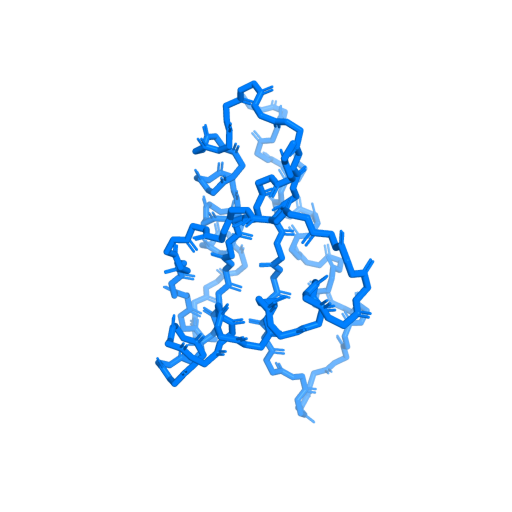.561 0.891 -7.791 1.00 91.44 84 GLU A O 1
ATOM 643 N N . ILE A 1 85 ? 11.305 -0.621 -6.711 1.00 89.12 85 ILE A N 1
ATOM 644 C CA . ILE A 1 85 ? 10.364 0.365 -6.156 1.00 89.12 85 ILE A CA 1
ATOM 645 C C . ILE A 1 85 ? 11.086 1.353 -5.229 1.00 89.12 85 ILE A C 1
ATOM 647 O O . ILE A 1 85 ? 10.828 2.565 -5.269 1.00 89.12 85 ILE A O 1
ATOM 651 N N . ARG A 1 86 ? 12.011 0.862 -4.399 1.00 89.06 86 ARG A N 1
ATOM 652 C CA . ARG A 1 86 ? 12.801 1.682 -3.476 1.00 89.06 86 ARG A CA 1
ATOM 653 C C . ARG A 1 86 ? 13.720 2.632 -4.237 1.00 89.06 86 ARG A C 1
ATOM 655 O O . ARG A 1 86 ? 13.736 3.824 -3.928 1.00 89.06 86 ARG A O 1
ATOM 662 N N . SER A 1 87 ? 14.427 2.136 -5.251 1.00 90.12 87 SER A N 1
ATOM 663 C CA . SER A 1 87 ? 15.289 2.937 -6.127 1.00 90.12 87 SER A CA 1
ATOM 664 C C . SER A 1 87 ? 14.500 4.060 -6.811 1.00 90.12 87 SER A C 1
ATOM 666 O O . SER A 1 87 ? 14.864 5.237 -6.708 1.00 90.12 87 SER A O 1
ATOM 668 N N . ALA A 1 88 ? 13.350 3.725 -7.406 1.00 85.88 88 ALA A N 1
ATOM 669 C CA . ALA A 1 88 ? 12.463 4.691 -8.049 1.00 85.88 88 ALA A CA 1
ATOM 670 C C . ALA A 1 88 ? 11.907 5.733 -7.060 1.00 85.88 88 ALA A C 1
ATOM 672 O O . ALA A 1 88 ? 11.779 6.911 -7.398 1.00 85.88 88 ALA A O 1
ATOM 673 N N . THR A 1 89 ? 11.616 5.337 -5.819 1.00 85.50 89 THR A N 1
ATOM 674 C CA . THR A 1 89 ? 11.169 6.261 -4.763 1.00 85.50 89 THR A CA 1
ATOM 675 C C . THR A 1 89 ? 12.281 7.227 -4.339 1.00 85.50 89 THR A C 1
ATOM 677 O O . THR A 1 89 ? 12.061 8.438 -4.297 1.00 85.50 89 THR A O 1
ATOM 680 N N . VAL A 1 90 ? 13.500 6.735 -4.097 1.00 83.81 90 VAL A N 1
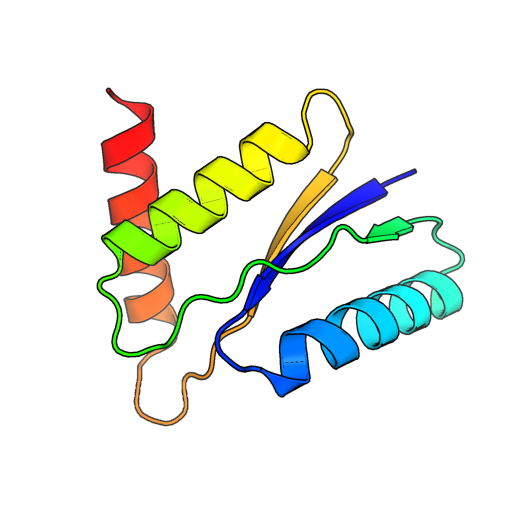ATOM 681 C CA . VAL A 1 90 ? 14.645 7.565 -3.676 1.00 83.81 90 VAL A CA 1
ATOM 682 C C . VAL A 1 90 ? 15.033 8.580 -4.754 1.00 83.81 90 VAL A C 1
ATOM 684 O O . VAL A 1 90 ? 15.225 9.760 -4.450 1.00 83.81 90 VAL A O 1
ATOM 687 N N . ALA A 1 91 ? 15.060 8.169 -6.025 1.00 76.31 91 ALA A N 1
ATOM 688 C CA . ALA A 1 91 ? 15.335 9.057 -7.159 1.00 76.31 91 ALA A CA 1
ATOM 689 C C . ALA A 1 91 ? 14.305 10.200 -7.317 1.00 76.31 91 ALA A C 1
ATOM 691 O O . ALA A 1 91 ? 14.527 11.155 -8.073 1.00 76.31 91 ALA A O 1
ATOM 692 N N . ARG A 1 92 ? 13.156 10.106 -6.634 1.00 78.00 92 ARG A N 1
ATOM 693 C CA . ARG A 1 92 ? 12.123 11.148 -6.592 1.00 78.00 92 ARG A CA 1
ATOM 694 C C . ARG A 1 92 ? 12.243 12.061 -5.377 1.00 78.00 92 ARG A C 1
ATOM 696 O O . ARG A 1 92 ? 11.937 13.235 -5.522 1.00 78.00 92 ARG A O 1
ATOM 703 N N . SER A 1 93 ? 12.694 11.564 -4.225 1.00 68.56 93 SER A N 1
ATOM 704 C CA . SER A 1 93 ? 12.886 12.387 -3.019 1.00 68.56 93 SER A CA 1
ATOM 705 C C . SER A 1 93 ? 14.057 13.369 -3.124 1.00 68.56 93 SER A C 1
ATOM 707 O O . SER A 1 93 ? 14.077 14.361 -2.406 1.00 68.56 93 SER A O 1
ATOM 709 N N . GLY A 1 94 ? 15.032 13.107 -4.001 1.00 60.12 94 GLY A N 1
ATOM 710 C CA . GLY A 1 94 ? 16.157 14.014 -4.265 1.00 60.12 94 GLY A CA 1
ATOM 711 C C . GLY A 1 94 ? 15.892 15.101 -5.316 1.00 60.12 94 GLY A C 1
ATOM 712 O O . GLY A 1 94 ? 16.847 15.749 -5.741 1.00 60.12 94 GLY A O 1
ATOM 713 N N . ARG A 1 95 ? 14.647 15.252 -5.786 1.00 52.66 95 ARG A N 1
ATOM 714 C CA . ARG A 1 95 ? 14.242 16.231 -6.805 1.00 52.66 95 ARG A CA 1
ATOM 715 C C . ARG A 1 95 ? 13.421 17.371 -6.225 1.00 52.66 95 ARG A C 1
ATOM 717 O O . ARG A 1 95 ? 12.649 17.111 -5.280 1.00 52.66 95 ARG A O 1
#

Solvent-accessible surface area (backbone atoms only — not comparable to full-atom values): 5403 Å² total; per-residue (Å²): 113,41,36,35,27,35,38,28,39,48,77,67,44,50,64,47,47,57,53,50,52,52,50,56,30,53,77,70,74,45,64,67,46,70,48,83,44,45,72,48,53,80,92,52,58,51,62,56,52,25,49,52,50,50,52,38,51,60,66,50,64,90,53,59,61,51,74,47,77,50,73,87,48,94,92,48,62,62,69,58,52,50,51,49,37,49,52,40,37,52,72,50,72,79,104

Sequence (95 aa):
MISIACVVEGHGEVEALPVLLRRIAGEHGTAIQVRKPHRVPRSKPWDEWARAIALQQSALGEDDGAVVVLLDSDDDDPEVIEAEIRSATVARSGR

Foldseek 3Di:
DAEEEEEEADPVCQPVVVVVVVVVCVVVVHDYHYDGYHYDHPPDALLVVLVSLVVRVVVCPPGHYDYYYDYDAPPHDPVVSVVRNVVSNVVVVVD

pLDDT: mean 91.85, std 7.7, range [52.66, 98.19]

Mean predicted aligned error: 3.83 Å